Protein AF-A0A1F3PS05-F1 (afdb_monomer)

pLDDT: mean 79.44, std 11.53, range [45.38, 89.19]

Sequence (66 aa):
MPITTPLQKIDQVNYFGKKSIEIILTGNTYDGAQQAAMAHSIESNIEFINPFDDLKVIEGPATVGM

Foldseek 3Di:
DAPPDDVVVVVVVCVVCPPNDDDDHAHNDPVRVVVVQVVCCVVVVHDDDDCDPDPVNVVVCVVVVD

Mean predicted aligned error: 7.65 Å

Structure (mmCIF, N/CA/C/O backbone):
data_AF-A0A1F3PS05-F1
#
_entry.i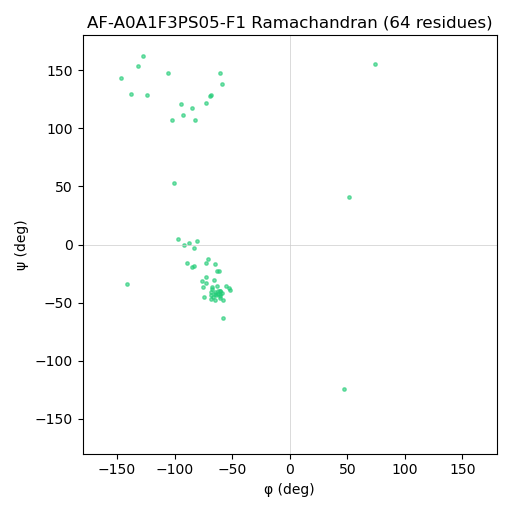d   AF-A0A1F3PS05-F1
#
loop_
_atom_site.group_PDB
_atom_site.id
_atom_site.type_symbol
_atom_site.labe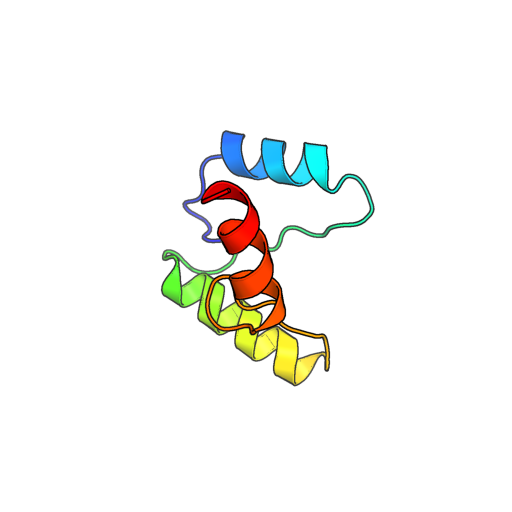l_atom_id
_atom_site.label_alt_id
_atom_site.label_comp_id
_atom_site.label_asym_id
_atom_site.label_entity_id
_atom_site.label_seq_id
_atom_site.pdbx_PDB_ins_code
_atom_site.Cartn_x
_atom_site.Cartn_y
_atom_site.Cartn_z
_atom_site.occupancy
_atom_site.B_iso_or_equiv
_atom_site.auth_seq_id
_atom_site.auth_comp_id
_atom_site.auth_asym_id
_atom_site.auth_atom_id
_atom_site.pdbx_PDB_model_num
ATOM 1 N N . MET A 1 1 ? -1.492 -0.629 4.407 1.00 87.44 1 MET A N 1
ATOM 2 C CA . MET A 1 1 ? -0.097 -1.131 4.325 1.00 87.44 1 MET A CA 1
ATOM 3 C C . MET A 1 1 ? 0.243 -1.907 5.594 1.00 87.44 1 MET A C 1
ATOM 5 O O . MET A 1 1 ? -0.279 -1.527 6.630 1.00 87.44 1 MET A O 1
ATOM 9 N N . PRO A 1 2 ? 1.090 -2.950 5.560 1.00 87.38 2 PRO A N 1
ATOM 10 C CA . PRO A 1 2 ? 1.519 -3.652 6.774 1.00 87.38 2 PRO A CA 1
ATOM 11 C C . PRO A 1 2 ? 2.257 -2.729 7.749 1.00 87.38 2 PRO A C 1
ATOM 13 O O . PRO A 1 2 ? 3.005 -1.855 7.308 1.00 87.38 2 PRO A O 1
ATOM 16 N N . ILE A 1 3 ? 2.140 -2.952 9.057 1.00 86.62 3 ILE A N 1
ATOM 17 C CA . ILE A 1 3 ? 2.879 -2.174 10.071 1.00 86.62 3 ILE A CA 1
ATOM 18 C C . ILE A 1 3 ? 4.400 -2.341 9.953 1.00 86.62 3 ILE A C 1
ATOM 20 O O . ILE A 1 3 ? 5.165 -1.487 10.384 1.00 86.62 3 ILE A O 1
ATOM 24 N N . THR A 1 4 ? 4.841 -3.439 9.339 1.00 86.50 4 THR A N 1
ATOM 25 C CA . THR A 1 4 ? 6.247 -3.764 9.076 1.00 86.50 4 THR A CA 1
ATOM 26 C C . THR A 1 4 ? 6.801 -3.047 7.840 1.00 86.50 4 THR A C 1
ATOM 28 O O . THR A 1 4 ? 7.947 -3.275 7.452 1.00 86.50 4 THR A O 1
ATOM 31 N N . THR A 1 5 ? 6.007 -2.184 7.193 1.00 87.19 5 THR A N 1
ATOM 32 C CA . THR A 1 5 ? 6.421 -1.468 5.983 1.00 87.19 5 THR A CA 1
ATOM 33 C C . THR A 1 5 ? 7.515 -0.445 6.309 1.00 87.19 5 THR A C 1
ATOM 35 O O . THR A 1 5 ? 7.317 0.396 7.185 1.00 87.19 5 THR A O 1
ATOM 38 N N . PRO A 1 6 ? 8.652 -0.452 5.588 1.00 89.19 6 PRO A N 1
ATOM 39 C CA . PRO A 1 6 ? 9.704 0.540 5.775 1.00 89.19 6 PRO A CA 1
ATOM 40 C C . PRO A 1 6 ? 9.202 1.968 5.533 1.00 89.19 6 PRO A C 1
ATOM 42 O O . PRO A 1 6 ? 8.523 2.219 4.533 1.00 89.19 6 PRO A O 1
ATOM 45 N N . LEU A 1 7 ? 9.625 2.912 6.382 1.00 86.94 7 LEU A N 1
ATOM 46 C CA . LEU A 1 7 ? 9.259 4.334 6.285 1.00 86.94 7 LEU A CA 1
ATOM 47 C C . LEU A 1 7 ? 9.524 4.918 4.895 1.00 86.94 7 LEU A C 1
ATOM 49 O O . LEU A 1 7 ? 8.672 5.607 4.354 1.00 86.94 7 LEU A O 1
ATOM 53 N N . GLN A 1 8 ? 10.635 4.541 4.258 1.00 87.69 8 GLN A N 1
ATOM 54 C CA . GLN A 1 8 ? 10.982 5.010 2.915 1.00 87.69 8 GLN A CA 1
ATOM 55 C C . GLN A 1 8 ? 9.881 4.745 1.869 1.00 87.69 8 GLN A C 1
ATOM 57 O O . GLN A 1 8 ? 9.667 5.565 0.979 1.00 87.69 8 GLN A O 1
ATOM 62 N N . LYS A 1 9 ? 9.163 3.617 1.968 1.00 86.81 9 LYS A N 1
ATOM 63 C CA . LYS A 1 9 ? 8.048 3.306 1.058 1.00 86.81 9 LYS A CA 1
ATOM 64 C C . LYS A 1 9 ? 6.803 4.128 1.389 1.00 86.81 9 LYS A C 1
ATOM 66 O O . LYS A 1 9 ? 6.092 4.545 0.481 1.00 86.81 9 LYS A O 1
ATOM 71 N N . ILE A 1 10 ? 6.558 4.368 2.676 1.00 87.56 10 ILE A N 1
ATOM 72 C CA . ILE A 1 10 ? 5.440 5.187 3.160 1.00 87.56 10 ILE A CA 1
ATOM 73 C C . ILE A 1 10 ? 5.629 6.636 2.701 1.00 87.56 10 ILE A C 1
ATOM 75 O O . ILE A 1 10 ? 4.713 7.212 2.117 1.00 87.56 10 ILE A O 1
ATOM 79 N N . ASP A 1 11 ? 6.830 7.190 2.879 1.00 88.81 11 ASP A N 1
ATOM 80 C CA . ASP A 1 11 ? 7.196 8.531 2.418 1.00 88.81 11 ASP A CA 1
ATOM 81 C C . ASP A 1 11 ? 7.032 8.684 0.911 1.00 88.81 11 ASP A C 1
ATOM 83 O O . ASP A 1 11 ? 6.498 9.685 0.445 1.00 88.81 11 ASP A O 1
ATOM 87 N N . GLN A 1 12 ? 7.436 7.680 0.132 1.00 88.94 12 GLN A N 1
ATOM 88 C CA . GLN A 1 12 ? 7.285 7.725 -1.317 1.00 88.94 12 GLN A CA 1
ATOM 89 C C . GLN A 1 12 ? 5.810 7.765 -1.736 1.00 88.94 12 GLN A C 1
ATOM 91 O O . GLN A 1 12 ? 5.434 8.573 -2.584 1.00 88.94 12 GLN A O 1
ATOM 96 N N . VAL A 1 13 ? 4.953 6.952 -1.115 1.00 87.69 13 VAL A N 1
ATOM 97 C CA . VAL A 1 13 ? 3.509 6.988 -1.384 1.00 87.69 13 VAL A CA 1
ATOM 98 C C . VAL A 1 13 ? 2.901 8.323 -0.954 1.00 87.69 13 VAL A C 1
ATOM 100 O O . VAL A 1 13 ? 2.163 8.925 -1.734 1.00 87.69 13 VAL A O 1
ATOM 103 N N . ASN A 1 14 ? 3.282 8.843 0.216 1.00 88.00 14 ASN A N 1
ATOM 104 C CA . ASN A 1 14 ? 2.863 10.164 0.692 1.00 88.00 14 ASN A CA 1
ATOM 105 C C . ASN A 1 14 ? 3.305 11.291 -0.255 1.00 88.00 14 ASN A C 1
ATOM 107 O O . ASN A 1 14 ? 2.541 12.202 -0.563 1.00 88.00 14 ASN A O 1
ATOM 111 N N . TYR A 1 15 ? 4.517 11.200 -0.795 1.00 88.00 15 TYR A N 1
ATOM 112 C CA . TYR A 1 15 ? 5.044 12.161 -1.756 1.00 88.00 15 TYR A CA 1
ATOM 113 C C . TYR A 1 15 ? 4.223 12.207 -3.055 1.00 88.00 15 TYR A C 1
ATOM 115 O O . TYR A 1 15 ? 3.935 13.296 -3.559 1.00 88.00 15 TYR A O 1
ATOM 123 N N . PHE A 1 16 ? 3.815 11.047 -3.583 1.00 88.69 16 PHE A N 1
ATOM 124 C CA . PHE A 1 16 ? 2.995 10.971 -4.797 1.00 88.69 16 PHE A CA 1
ATOM 125 C C . PHE A 1 16 ? 1.538 11.377 -4.558 1.00 88.69 16 PHE A C 1
ATOM 127 O O . PHE A 1 16 ? 0.981 12.140 -5.346 1.00 88.69 16 PHE A O 1
ATOM 134 N N . GLY A 1 17 ? 0.919 10.894 -3.479 1.00 80.94 17 GLY A N 1
ATOM 135 C CA . GLY A 1 17 ? -0.499 11.133 -3.208 1.00 80.94 17 GLY A CA 1
ATOM 136 C C . GLY A 1 17 ? -0.806 12.450 -2.487 1.00 80.94 17 GLY A C 1
ATOM 137 O O . GLY A 1 17 ? -1.930 12.949 -2.564 1.00 80.94 17 GLY A O 1
ATOM 138 N N . LYS A 1 18 ? 0.186 13.059 -1.826 1.00 85.31 18 LYS A N 1
ATOM 139 C CA . LYS A 1 18 ? 0.080 14.327 -1.086 1.00 85.31 18 LYS A CA 1
ATOM 140 C C . LYS A 1 18 ? -1.155 14.349 -0.170 1.00 85.31 18 LYS A C 1
ATOM 142 O O . LYS A 1 18 ? -1.325 13.477 0.666 1.00 85.31 18 LYS A O 1
ATOM 147 N N . LYS A 1 19 ? -2.025 15.355 -0.323 1.00 87.31 19 LYS A N 1
ATOM 148 C CA . LYS A 1 19 ? -3.250 15.535 0.476 1.00 87.31 19 LYS A CA 1
ATOM 149 C C . LYS A 1 19 ? -4.442 14.713 -0.023 1.00 87.31 19 LYS A C 1
ATOM 151 O O . LYS A 1 19 ? -5.508 14.796 0.574 1.00 87.31 19 LYS A O 1
ATOM 156 N N . SER A 1 20 ? -4.285 13.982 -1.124 1.00 85.38 20 SER A N 1
ATOM 157 C CA . SER A 1 20 ? -5.367 13.218 -1.752 1.00 85.38 20 SER A CA 1
ATOM 158 C C . SER A 1 20 ? -5.360 11.744 -1.353 1.00 85.38 20 SER A C 1
ATOM 160 O O . SER A 1 20 ? -6.139 10.972 -1.903 1.00 85.38 20 SER A O 1
ATOM 162 N N . ILE A 1 21 ? -4.475 11.341 -0.437 1.00 87.25 21 ILE A N 1
ATOM 163 C CA . ILE A 1 21 ? -4.382 9.963 0.039 1.00 87.25 21 ILE A CA 1
ATOM 164 C C . ILE A 1 21 ? -4.329 9.910 1.560 1.00 87.25 21 ILE A C 1
ATOM 166 O O . ILE A 1 21 ? -3.834 10.823 2.219 1.00 87.25 21 ILE A O 1
ATOM 170 N N . GLU A 1 22 ? -4.777 8.785 2.096 1.00 88.06 22 GLU A N 1
ATOM 171 C CA . GLU A 1 22 ? -4.628 8.424 3.497 1.00 88.06 22 GLU A CA 1
ATOM 172 C C . GLU A 1 22 ? -3.923 7.067 3.574 1.00 88.06 22 GLU A C 1
ATOM 174 O O . GLU A 1 22 ? -4.309 6.114 2.893 1.00 88.06 22 GLU A O 1
ATOM 179 N N . ILE A 1 23 ? -2.853 6.975 4.369 1.00 86.81 23 ILE A N 1
ATOM 180 C CA . ILE A 1 23 ? -2.086 5.735 4.528 1.00 86.81 23 ILE A CA 1
ATOM 181 C C . ILE A 1 23 ? -2.476 5.085 5.850 1.00 86.81 23 ILE A C 1
ATOM 183 O O . ILE A 1 23 ? -2.052 5.520 6.918 1.00 86.81 23 ILE A O 1
ATOM 187 N N . ILE A 1 24 ? -3.233 3.994 5.767 1.00 87.25 24 ILE A N 1
ATOM 188 C CA . ILE A 1 24 ? -3.623 3.196 6.931 1.00 87.25 24 ILE A CA 1
ATOM 189 C C . ILE A 1 24 ? -2.631 2.040 7.098 1.00 87.25 24 ILE A C 1
ATOM 191 O O . ILE A 1 24 ? -2.462 1.211 6.193 1.00 87.25 24 ILE A O 1
ATOM 195 N N . LEU A 1 25 ? -1.958 1.977 8.251 1.00 87.56 25 LEU A N 1
ATOM 196 C CA . LEU A 1 25 ? -1.060 0.879 8.614 1.00 87.56 25 LEU A CA 1
ATOM 197 C C . LEU A 1 25 ? -1.831 -0.182 9.408 1.00 87.56 25 LEU A C 1
ATOM 199 O O . LEU A 1 25 ? -2.257 0.069 10.529 1.00 87.56 25 LEU A O 1
ATOM 203 N N . THR A 1 26 ? -2.027 -1.363 8.823 1.00 86.25 26 THR A N 1
ATOM 204 C CA . THR A 1 26 ? -2.789 -2.467 9.416 1.00 86.25 26 THR A CA 1
ATOM 205 C C . THR A 1 26 ? -2.212 -3.818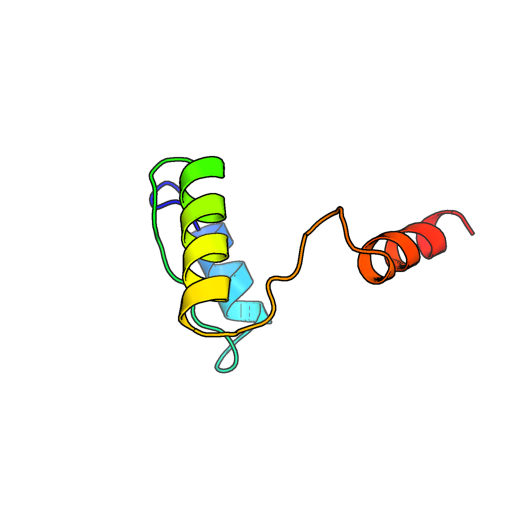 9.001 1.00 86.25 26 THR A C 1
ATOM 207 O O . THR A 1 26 ? -1.747 -3.982 7.872 1.00 86.25 26 THR A O 1
ATOM 210 N N . GLY A 1 27 ? -2.236 -4.780 9.925 1.00 83.00 27 GLY A N 1
ATOM 211 C CA . GLY A 1 27 ? -1.696 -6.126 9.735 1.00 83.00 27 GLY A CA 1
ATOM 212 C C . GLY A 1 27 ? -0.163 -6.205 9.763 1.00 83.00 27 GLY A C 1
ATOM 213 O O . GLY A 1 27 ? 0.544 -5.244 9.469 1.00 83.00 27 GLY A O 1
ATOM 214 N N . ASN A 1 28 ? 0.366 -7.382 10.105 1.00 83.62 28 ASN A N 1
ATOM 215 C CA . ASN A 1 28 ? 1.816 -7.646 10.133 1.00 83.62 28 ASN A CA 1
ATOM 216 C C . ASN A 1 28 ? 2.358 -8.153 8.788 1.00 83.62 28 ASN A C 1
ATOM 218 O O . ASN A 1 28 ? 3.568 -8.143 8.562 1.00 83.62 28 ASN A O 1
ATOM 222 N N . THR A 1 29 ? 1.462 -8.593 7.903 1.00 86.75 29 THR A N 1
ATOM 223 C CA . THR A 1 29 ? 1.755 -9.193 6.599 1.00 86.75 29 THR A CA 1
ATOM 224 C C . THR A 1 29 ? 0.979 -8.488 5.494 1.00 86.75 29 THR A C 1
ATOM 226 O O . THR A 1 29 ? -0.001 -7.784 5.755 1.00 86.75 29 THR A O 1
ATOM 229 N N . TYR A 1 30 ? 1.418 -8.688 4.250 1.00 83.06 30 TYR A N 1
ATOM 230 C CA . TYR A 1 30 ? 0.732 -8.164 3.070 1.00 83.06 30 TYR A CA 1
ATOM 231 C C . TYR A 1 30 ? -0.713 -8.666 2.983 1.00 83.06 30 TYR A C 1
ATOM 233 O O . TYR A 1 30 ? -1.619 -7.848 2.859 1.00 83.06 30 TYR A O 1
ATOM 241 N N . ASP A 1 31 ? -0.935 -9.972 3.154 1.00 83.31 31 ASP A N 1
ATOM 242 C CA . ASP A 1 31 ? -2.274 -10.572 3.088 1.00 83.31 31 ASP A CA 1
ATOM 243 C C . ASP A 1 31 ? -3.217 -9.996 4.148 1.00 83.31 31 ASP A C 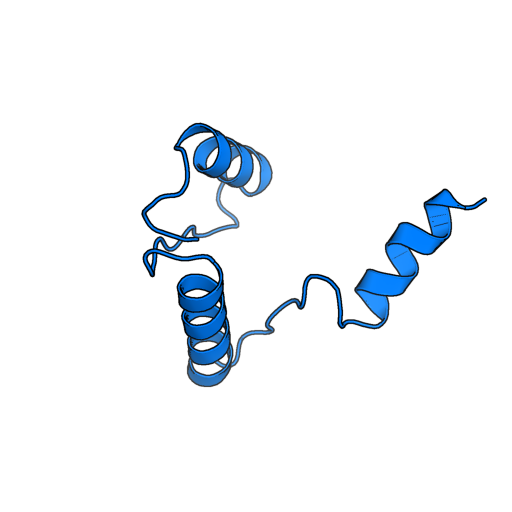1
ATOM 245 O O . ASP A 1 31 ? -4.374 -9.701 3.861 1.00 83.31 31 ASP A O 1
ATOM 249 N N . GLY A 1 32 ? -2.716 -9.767 5.369 1.00 84.94 32 GLY A N 1
ATOM 250 C CA . GLY A 1 32 ? -3.504 -9.145 6.435 1.00 84.94 32 GLY A CA 1
ATOM 251 C C . GLY A 1 32 ? -3.887 -7.702 6.104 1.00 84.94 32 GLY A C 1
ATOM 252 O O . GLY A 1 32 ? -5.027 -7.293 6.322 1.00 84.94 32 GLY A O 1
ATOM 253 N N . ALA A 1 33 ? -2.959 -6.939 5.521 1.00 86.44 33 ALA A N 1
ATOM 254 C CA . ALA A 1 33 ? -3.235 -5.580 5.067 1.00 86.44 33 ALA A CA 1
ATOM 255 C C . ALA A 1 33 ? -4.222 -5.546 3.886 1.00 86.44 33 ALA A C 1
ATOM 257 O O . ALA A 1 33 ? -5.053 -4.642 3.815 1.00 86.44 33 ALA A O 1
ATOM 258 N N . GLN A 1 34 ? -4.143 -6.521 2.976 1.00 86.69 34 GLN A N 1
ATOM 259 C CA . GLN A 1 34 ? -5.040 -6.648 1.828 1.00 86.69 34 GLN A CA 1
ATOM 260 C C . GLN A 1 34 ? -6.461 -7.015 2.265 1.00 86.69 34 GLN A C 1
ATOM 262 O O . GLN A 1 34 ? -7.410 -6.361 1.840 1.00 86.69 34 GLN A O 1
ATOM 267 N N . GLN A 1 35 ? -6.615 -8.005 3.149 1.00 86.88 35 GLN A N 1
ATOM 268 C CA . GLN A 1 35 ? -7.925 -8.402 3.676 1.00 86.88 35 GLN A CA 1
ATOM 269 C C . GLN A 1 35 ? -8.608 -7.250 4.415 1.00 86.88 35 GLN A C 1
ATOM 271 O O . GLN A 1 35 ? -9.791 -7.003 4.197 1.00 86.88 35 GLN A O 1
ATOM 276 N N . ALA A 1 36 ? -7.861 -6.503 5.233 1.00 86.56 36 ALA A N 1
ATOM 277 C CA . ALA A 1 36 ? -8.390 -5.323 5.910 1.00 86.56 36 ALA A CA 1
ATOM 278 C C . ALA A 1 36 ? -8.847 -4.239 4.916 1.00 86.56 36 ALA A C 1
ATOM 280 O O . ALA A 1 36 ? -9.900 -3.638 5.110 1.00 86.56 36 ALA A O 1
ATOM 281 N N . ALA A 1 37 ? -8.094 -4.013 3.834 1.00 86.81 37 ALA A N 1
ATOM 282 C CA . ALA A 1 37 ? -8.475 -3.055 2.797 1.00 86.81 37 ALA A CA 1
ATOM 283 C C . ALA A 1 37 ? -9.722 -3.503 2.011 1.00 86.81 37 ALA A C 1
ATOM 285 O O . ALA A 1 37 ? -10.582 -2.679 1.708 1.00 86.81 37 ALA A O 1
ATOM 286 N N . MET A 1 38 ? -9.855 -4.803 1.734 1.00 85.75 38 MET A N 1
ATOM 287 C CA . MET A 1 38 ? -11.030 -5.372 1.068 1.00 85.75 38 MET A CA 1
ATOM 288 C C . MET A 1 38 ? -12.279 -5.301 1.956 1.00 85.75 38 MET A C 1
ATOM 290 O O . MET A 1 38 ? -13.338 -4.890 1.491 1.00 85.75 38 MET A O 1
ATOM 294 N N . ALA A 1 39 ? -12.155 -5.634 3.245 1.00 87.69 39 ALA A N 1
ATOM 295 C CA . ALA A 1 39 ? -13.244 -5.495 4.211 1.00 87.69 39 ALA A CA 1
ATOM 296 C C . ALA A 1 39 ? -13.700 -4.032 4.329 1.00 87.69 39 ALA A C 1
ATOM 298 O O . ALA A 1 39 ? -14.888 -3.744 4.212 1.00 87.69 39 ALA A O 1
ATOM 299 N N . HIS A 1 40 ? -12.748 -3.101 4.441 1.00 86.94 40 HIS A N 1
ATOM 300 C CA . HIS A 1 40 ? -13.043 -1.673 4.506 1.00 86.94 40 HIS A CA 1
ATOM 301 C C . HIS A 1 40 ? -13.718 -1.145 3.233 1.00 86.94 40 HIS A C 1
ATOM 303 O O . HIS A 1 40 ? -14.600 -0.290 3.318 1.00 86.94 40 HIS A O 1
ATOM 309 N N . SER A 1 41 ? -13.339 -1.668 2.063 1.00 85.69 41 SER A N 1
ATOM 310 C CA . SER A 1 41 ? -13.993 -1.351 0.791 1.00 85.69 41 SER A CA 1
ATOM 311 C C . SER A 1 41 ? -15.468 -1.741 0.788 1.00 85.69 41 SER A C 1
ATOM 313 O O . SER A 1 41 ? -16.307 -0.924 0.407 1.00 85.69 41 SER A O 1
ATOM 315 N N . ILE A 1 42 ? -15.789 -2.936 1.290 1.00 85.88 42 ILE A N 1
ATOM 316 C CA . ILE A 1 42 ? -17.170 -3.418 1.411 1.00 85.88 42 ILE A CA 1
ATOM 317 C C . ILE A 1 42 ? -17.949 -2.580 2.436 1.00 85.88 42 ILE A C 1
ATOM 319 O O . ILE A 1 42 ? -19.071 -2.167 2.158 1.00 85.88 42 ILE A O 1
ATOM 323 N N . GLU A 1 43 ? -17.363 -2.294 3.603 1.00 87.38 43 GLU A N 1
ATOM 324 C CA . GLU A 1 43 ? -18.028 -1.537 4.676 1.00 87.38 43 GLU A CA 1
ATOM 325 C C . GLU A 1 43 ? -18.269 -0.065 4.321 1.00 87.38 43 GLU A C 1
ATOM 327 O O . GLU A 1 43 ? -19.329 0.482 4.619 1.00 87.38 43 GLU A O 1
ATOM 332 N N . SER A 1 44 ? -17.297 0.581 3.676 1.00 83.38 44 SER A N 1
ATOM 333 C CA . SER A 1 44 ? -17.367 2.008 3.327 1.00 83.38 44 SER A CA 1
ATOM 334 C C . SER A 1 44 ? -17.945 2.252 1.932 1.00 83.38 44 SER A C 1
ATOM 336 O O . SER A 1 44 ? -18.081 3.404 1.524 1.00 83.38 44 SER A O 1
ATOM 338 N N . ASN A 1 45 ? -18.298 1.180 1.211 1.00 81.00 45 ASN A N 1
ATOM 339 C CA . ASN A 1 45 ? -18.806 1.200 -0.160 1.00 81.00 45 ASN A CA 1
ATOM 340 C C . ASN A 1 45 ? -17.908 2.011 -1.119 1.00 81.00 45 ASN A C 1
ATOM 342 O O . ASN A 1 45 ? -18.387 2.789 -1.945 1.00 81.00 45 ASN A O 1
ATOM 346 N N . ILE A 1 46 ? -16.592 1.858 -0.956 1.00 80.50 46 ILE A N 1
ATOM 347 C CA . ILE A 1 46 ? -15.554 2.499 -1.776 1.00 80.50 46 ILE A CA 1
ATOM 348 C C . ILE A 1 46 ? -14.939 1.471 -2.724 1.00 80.50 46 ILE A C 1
ATOM 350 O O . ILE A 1 46 ? -14.822 0.297 -2.378 1.00 80.50 46 ILE A O 1
ATOM 354 N N . GLU A 1 47 ? -14.514 1.899 -3.911 1.00 79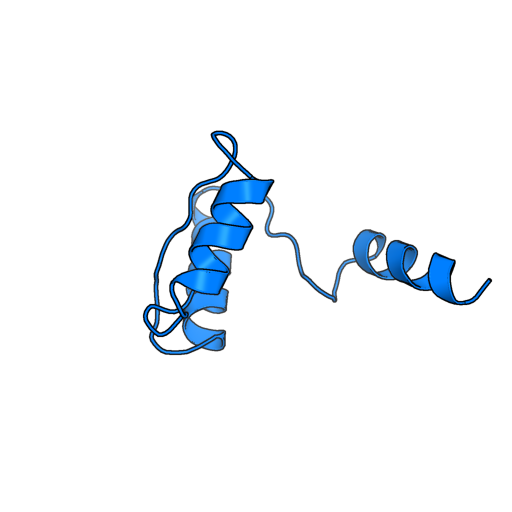.75 47 GLU A N 1
ATOM 355 C CA . GLU A 1 47 ? -13.977 0.984 -4.921 1.00 79.75 47 GLU A CA 1
ATOM 356 C C . GLU A 1 47 ? -12.576 0.484 -4.539 1.00 79.75 47 GLU A C 1
ATOM 358 O O . GLU A 1 47 ? -11.645 1.273 -4.349 1.00 79.75 47 GLU A O 1
ATOM 363 N N . PHE A 1 48 ? -12.417 -0.835 -4.423 1.00 81.19 48 PHE A N 1
ATOM 364 C CA . PHE A 1 48 ? -11.112 -1.455 -4.223 1.00 81.19 48 PHE A CA 1
ATOM 365 C C . PHE A 1 48 ? -10.427 -1.675 -5.571 1.00 81.19 48 PHE A C 1
ATOM 367 O O . PHE A 1 48 ? -10.902 -2.446 -6.401 1.00 81.19 48 PHE A O 1
ATOM 374 N N . ILE A 1 49 ? -9.285 -1.021 -5.775 1.00 79.38 49 ILE A N 1
ATOM 375 C CA . ILE A 1 49 ? -8.496 -1.183 -6.997 1.00 79.38 49 ILE A CA 1
ATOM 376 C C . ILE A 1 49 ? -7.635 -2.438 -6.852 1.00 79.38 49 ILE A C 1
ATOM 378 O O . ILE A 1 49 ? -6.641 -2.443 -6.117 1.00 79.38 49 ILE A O 1
ATOM 382 N N . ASN A 1 50 ? -8.005 -3.500 -7.569 1.00 73.50 50 ASN A N 1
ATOM 383 C CA . ASN A 1 50 ? -7.201 -4.715 -7.634 1.00 73.50 50 ASN A CA 1
ATOM 384 C C . ASN A 1 50 ? -5.903 -4.446 -8.417 1.00 73.50 50 ASN A C 1
ATOM 386 O O . ASN A 1 50 ? -5.960 -3.979 -9.551 1.00 73.50 50 ASN A O 1
ATOM 390 N N . PRO A 1 51 ? -4.720 -4.772 -7.867 1.00 70.56 51 PRO A N 1
ATOM 391 C CA . PRO A 1 51 ? -3.443 -4.461 -8.515 1.00 70.56 51 PRO A CA 1
ATOM 392 C C . PRO A 1 51 ? -3.135 -5.305 -9.761 1.00 70.56 51 PRO A C 1
ATOM 394 O O . PRO A 1 51 ? -2.196 -4.981 -10.482 1.00 70.56 51 PRO A O 1
ATOM 397 N N . PHE A 1 52 ? -3.887 -6.380 -10.009 1.00 62.16 52 PHE A N 1
ATOM 398 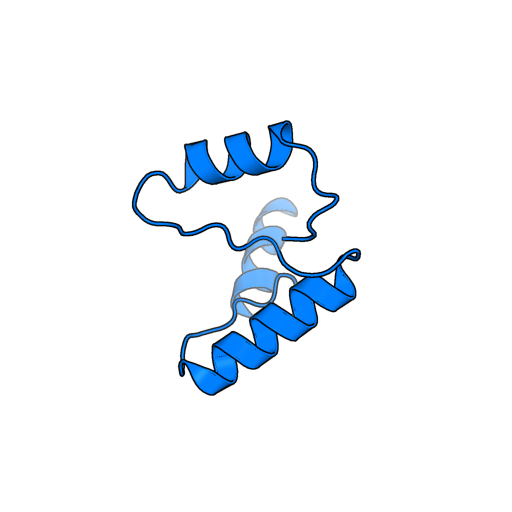C CA . PHE A 1 52 ? -3.654 -7.295 -11.135 1.00 62.16 52 PHE A CA 1
ATOM 399 C C . PHE A 1 52 ? -4.949 -7.785 -11.786 1.00 62.16 52 PHE A C 1
ATOM 401 O O . PHE A 1 52 ? -4.980 -7.994 -12.993 1.00 62.16 52 PHE A O 1
ATOM 408 N N . ASP A 1 53 ? -6.006 -7.964 -10.994 1.00 60.31 53 ASP A N 1
ATOM 409 C CA . ASP A 1 53 ? -7.257 -8.592 -11.425 1.00 60.31 53 ASP A CA 1
ATOM 410 C C . ASP A 1 53 ? -8.339 -7.545 -11.734 1.00 60.31 53 ASP A C 1
ATOM 412 O O . ASP A 1 53 ? -9.429 -7.538 -11.164 1.00 60.31 53 ASP A O 1
ATOM 416 N N . ASP A 1 54 ? -7.984 -6.584 -12.587 1.00 63.75 54 ASP A N 1
ATOM 417 C CA . ASP A 1 54 ? -8.915 -5.616 -13.164 1.00 63.75 54 ASP A CA 1
ATOM 418 C C . ASP A 1 54 ? -8.580 -5.447 -14.649 1.00 63.75 54 ASP A C 1
ATOM 420 O O . ASP A 1 54 ? -7.425 -5.215 -15.016 1.00 63.75 54 ASP A O 1
ATOM 424 N N . LEU A 1 55 ? -9.593 -5.563 -15.514 1.00 61.34 55 LEU A N 1
ATOM 425 C CA . LEU A 1 55 ? -9.438 -5.432 -16.965 1.00 61.34 55 LEU A CA 1
ATOM 426 C C . LEU A 1 55 ? -8.727 -4.128 -17.362 1.00 61.34 55 LEU A C 1
ATOM 428 O O . LEU A 1 55 ? -7.874 -4.154 -18.245 1.00 61.34 55 LEU A O 1
ATOM 432 N N . LYS A 1 56 ? -8.991 -3.012 -16.670 1.00 62.25 56 LYS A N 1
ATOM 433 C CA . LYS A 1 56 ? -8.329 -1.723 -16.938 1.00 62.25 56 LYS A CA 1
ATOM 434 C C . LYS A 1 56 ? -6.874 -1.697 -16.476 1.00 62.25 56 LYS A C 1
ATOM 436 O O . LYS A 1 56 ? -6.060 -0.969 -17.038 1.00 62.25 56 LYS A O 1
ATOM 441 N N . VAL A 1 57 ? -6.533 -2.481 -15.456 1.00 61.66 57 VAL A N 1
ATOM 442 C CA . VAL A 1 57 ? -5.154 -2.619 -14.968 1.00 61.66 57 VAL A CA 1
ATOM 443 C C . VAL A 1 57 ? -4.334 -3.505 -15.902 1.00 61.66 57 VAL A C 1
ATOM 445 O O . VAL A 1 57 ? -3.149 -3.243 -16.083 1.00 61.66 57 VAL A O 1
ATOM 448 N N . ILE A 1 58 ? -4.957 -4.491 -16.553 1.00 62.19 58 ILE A N 1
ATOM 449 C CA . ILE A 1 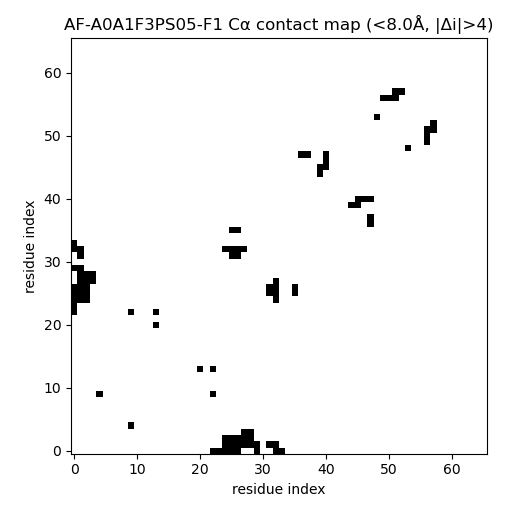58 ? -4.318 -5.381 -17.537 1.00 62.19 58 ILE A CA 1
ATOM 450 C C . ILE A 1 58 ? -4.031 -4.655 -18.866 1.00 62.19 58 ILE A C 1
ATOM 452 O O . ILE A 1 58 ? -3.009 -4.917 -19.502 1.00 62.19 58 ILE A O 1
ATOM 456 N N . GLU A 1 59 ? -4.877 -3.703 -19.270 1.0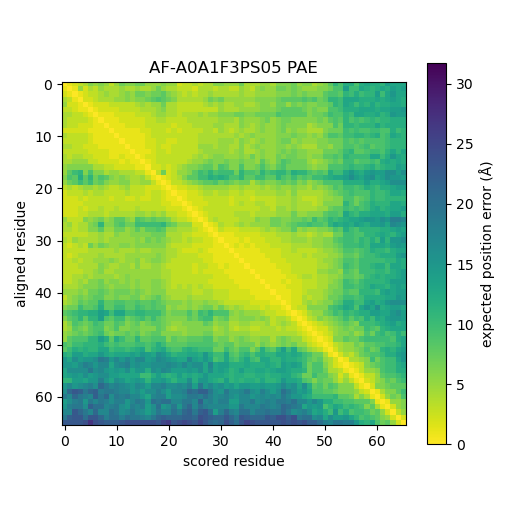0 61.16 59 GLU A N 1
ATOM 457 C CA . GLU A 1 59 ? -4.676 -2.894 -20.486 1.00 61.16 59 GLU A CA 1
ATOM 458 C C . GLU A 1 59 ? -3.441 -1.976 -20.413 1.00 61.16 59 GLU A C 1
ATOM 460 O O . GLU A 1 59 ? -2.788 -1.730 -21.426 1.00 61.16 59 GLU A O 1
ATOM 465 N N . GLY A 1 60 ? -3.067 -1.506 -19.219 1.00 60.44 60 GLY A N 1
ATOM 466 C CA . GLY A 1 60 ? -1.888 -0.659 -19.001 1.00 60.44 60 GLY A CA 1
ATOM 467 C C . GLY A 1 60 ? -0.561 -1.290 -19.459 1.00 60.44 60 GLY A C 1
ATOM 468 O O . GLY A 1 60 ? 0.078 -0.757 -20.370 1.00 60.44 60 GLY A O 1
ATOM 469 N N . PRO A 1 61 ? -0.115 -2.419 -18.876 1.00 56.38 61 PRO A N 1
ATOM 470 C CA . PRO A 1 61 ? 1.149 -3.062 -19.229 1.00 56.38 61 PRO A CA 1
ATOM 471 C C . PRO A 1 61 ? 1.194 -3.600 -20.669 1.00 56.38 61 PRO A C 1
ATOM 473 O O . PRO A 1 61 ? 2.290 -3.803 -21.188 1.00 56.38 61 PRO A O 1
ATOM 476 N N . ALA A 1 62 ? 0.055 -3.758 -21.359 1.00 58.31 62 ALA A N 1
ATOM 477 C CA . ALA A 1 62 ? 0.031 -4.100 -22.786 1.00 58.31 62 ALA A CA 1
ATOM 478 C C . ALA A 1 62 ? 0.714 -3.036 -23.676 1.00 58.31 62 ALA A C 1
ATOM 480 O O . ALA A 1 62 ? 1.205 -3.365 -24.754 1.00 58.31 62 ALA A O 1
ATOM 481 N N . THR A 1 63 ? 0.826 -1.786 -23.208 1.00 58.44 63 THR A N 1
ATOM 482 C CA . THR A 1 63 ? 1.553 -0.709 -23.911 1.00 58.44 63 THR A CA 1
ATOM 483 C C . THR A 1 63 ? 3.079 -0.852 -23.888 1.00 58.44 63 THR A C 1
ATOM 485 O O . THR A 1 63 ? 3.755 -0.208 -24.683 1.00 58.44 63 THR A O 1
ATOM 488 N N . VAL A 1 64 ? 3.642 -1.696 -23.014 1.00 61.88 64 VAL A N 1
ATOM 489 C CA . VAL A 1 64 ? 5.101 -1.901 -22.890 1.00 61.88 64 VAL A CA 1
ATOM 490 C C . VAL A 1 64 ? 5.630 -2.901 -23.929 1.00 61.88 64 VAL A C 1
ATOM 492 O O . VAL A 1 64 ? 6.826 -2.943 -24.196 1.00 61.88 64 VAL A O 1
ATOM 495 N N . GLY A 1 65 ? 4.747 -3.712 -24.520 1.00 55.16 65 GLY A N 1
ATOM 496 C CA . GLY A 1 65 ? 5.095 -4.698 -25.548 1.00 55.16 65 GLY A CA 1
ATOM 497 C C . GLY A 1 65 ? 5.089 -4.171 -26.989 1.00 55.16 65 GLY A C 1
ATOM 498 O O . GLY A 1 65 ? 5.304 -4.973 -27.897 1.00 55.16 65 GLY A O 1
ATOM 499 N N . MET A 1 66 ? 4.808 -2.878 -27.199 1.00 45.38 6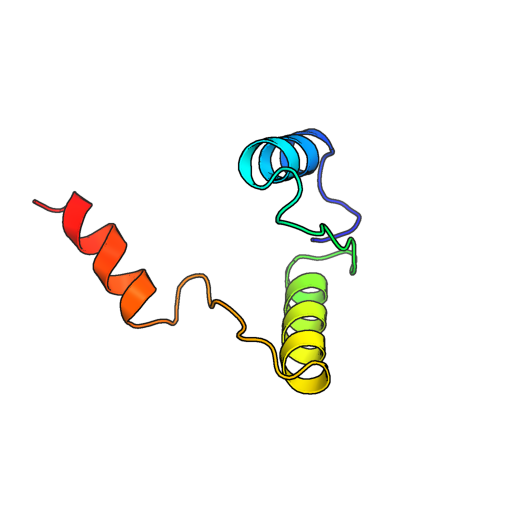6 MET A N 1
ATOM 500 C CA . MET A 1 66 ? 4.857 -2.209 -28.509 1.00 45.38 66 MET A CA 1
ATOM 501 C C . MET A 1 66 ? 6.236 -1.636 -28.826 1.00 45.38 66 MET A C 1
ATOM 503 O O . MET A 1 66 ? 6.886 -1.100 -27.902 1.00 45.38 66 MET A O 1
#

Radius of gyration: 14.01 Å; Cα contacts (8 Å, |Δi|>4): 48; chains: 1; bounding box: 30×26×39 Å

Secondary structure (DSSP, 8-state):
--TT--HHHHHHHHHHHGGG-------SSHHHHHHHHHHHHHHHT-----SSS-HHHHHTGGGGG-

Solvent-accessible surface area (backbone atoms only — not comparable to full-atom values): 4061 Å² total; per-residue (Å²): 73,26,65,74,57,58,64,73,61,53,52,51,51,44,67,75,41,51,92,81,55,81,89,60,71,36,44,82,39,65,68,49,20,48,52,52,51,52,52,48,20,66,75,68,72,44,90,76,83,50,91,66,84,31,77,74,54,51,57,55,65,60,64,72,80,108